Protein AF-S4PF25-F1 (afdb_monomer)

Solvent-accessible surface area (backbone atoms only — not comparable to full-atom values): 5043 Å² total; per-residue (Å²): 132,62,68,75,37,52,79,68,75,48,79,91,76,94,65,68,89,80,88,50,35,68,48,51,52,50,28,52,47,32,35,76,74,65,76,38,86,51,55,57,65,55,54,49,50,54,50,31,49,52,45,65,77,41,37,83,76,48,46,85,77,39,49,36,90,90,76,67,43,66,52,51,76,67,54,46,54,52,60,55,72,109

Organism: NCBI:txid116150

Structure (mmCIF, N/CA/C/O backbone):
data_AF-S4PF25-F1
#
_entry.id   AF-S4PF25-F1
#
loop_
_atom_site.group_PDB
_atom_site.id
_atom_site.type_symbol
_atom_site.label_atom_id
_atom_site.label_alt_id
_atom_site.label_comp_id
_atom_site.label_asym_id
_atom_site.label_entity_id
_atom_site.label_seq_id
_atom_site.pdbx_PDB_ins_code
_atom_site.Cartn_x
_atom_site.Cartn_y
_atom_site.Cartn_z
_atom_site.occupancy
_atom_site.B_iso_or_equiv
_atom_site.auth_seq_id
_atom_site.auth_comp_id
_atom_site.auth_asym_id
_atom_site.auth_atom_id
_atom_site.pdbx_PDB_model_num
ATOM 1 N N . MET A 1 1 ? -0.880 -10.935 -26.295 1.00 61.59 1 MET A N 1
ATOM 2 C CA . MET A 1 1 ? -0.562 -9.598 -25.736 1.00 61.59 1 MET A CA 1
ATOM 3 C C . MET A 1 1 ? -1.542 -8.584 -26.326 1.00 61.59 1 MET A C 1
ATOM 5 O O . MET A 1 1 ? -1.680 -8.562 -27.543 1.00 61.59 1 MET A O 1
ATOM 9 N N . SER A 1 2 ? -2.281 -7.825 -25.504 1.00 81.12 2 SER A N 1
ATOM 10 C CA . SER A 1 2 ? -3.375 -6.950 -25.978 1.00 81.12 2 SER A CA 1
ATOM 11 C C . SER A 1 2 ? -2.869 -5.840 -26.911 1.00 81.12 2 SER A C 1
ATOM 13 O O . SER A 1 2 ? -1.930 -5.125 -26.556 1.00 81.12 2 SER A O 1
ATOM 15 N N . ALA A 1 3 ? -3.500 -5.674 -28.081 1.00 86.94 3 ALA A N 1
ATOM 16 C CA . ALA A 1 3 ? -3.155 -4.632 -29.057 1.00 86.94 3 ALA A CA 1
ATOM 17 C C . ALA A 1 3 ? -3.191 -3.221 -28.437 1.00 86.94 3 ALA A C 1
ATOM 19 O O . ALA A 1 3 ? -2.260 -2.443 -28.633 1.00 86.94 3 ALA A O 1
ATOM 20 N N . ARG A 1 4 ? -4.175 -2.963 -27.561 1.00 93.50 4 ARG A N 1
ATOM 21 C CA . ARG A 1 4 ? -4.345 -1.682 -26.853 1.00 93.50 4 ARG A CA 1
ATOM 22 C C . ARG A 1 4 ? -3.175 -1.326 -25.930 1.00 93.50 4 ARG A C 1
ATOM 24 O O . ARG A 1 4 ? -2.861 -0.154 -25.749 1.00 93.50 4 ARG A O 1
ATOM 31 N N . LEU A 1 5 ? -2.525 -2.320 -25.316 1.00 93.50 5 LEU A N 1
ATOM 32 C CA . LEU A 1 5 ? -1.350 -2.074 -24.468 1.00 93.50 5 LEU A CA 1
ATOM 33 C C . LEU A 1 5 ? -0.122 -1.750 -25.319 1.00 93.50 5 LEU A C 1
ATOM 35 O O . LEU A 1 5 ? 0.633 -0.839 -24.985 1.00 93.50 5 LEU A O 1
ATOM 39 N N . ARG A 1 6 ? 0.047 -2.454 -26.444 1.00 92.44 6 ARG A N 1
ATOM 40 C CA . ARG A 1 6 ? 1.172 -2.248 -27.363 1.00 92.44 6 ARG A CA 1
ATOM 41 C C . ARG A 1 6 ? 1.155 -0.854 -27.989 1.00 92.44 6 ARG A C 1
ATOM 43 O O . ARG A 1 6 ? 2.203 -0.220 -28.033 1.00 92.44 6 ARG A O 1
ATOM 50 N N .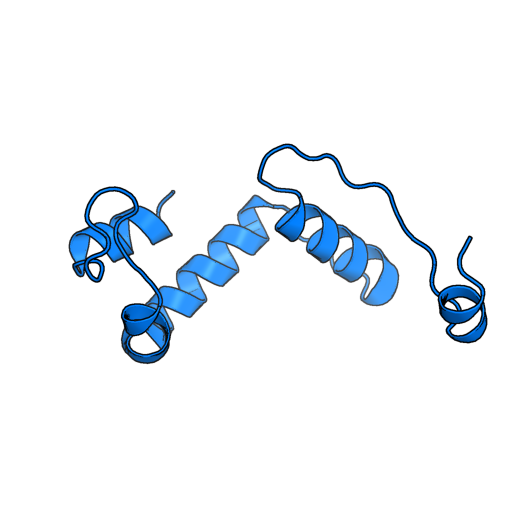 GLU A 1 7 ? -0.012 -0.361 -28.401 1.00 96.38 7 GLU A N 1
ATOM 51 C CA . GLU A 1 7 ? -0.190 1.016 -28.900 1.00 96.38 7 GLU A CA 1
ATOM 52 C C . GLU A 1 7 ? 0.307 2.063 -27.892 1.00 96.38 7 GLU A C 1
ATOM 54 O O . GLU A 1 7 ? 0.919 3.060 -28.263 1.00 96.38 7 GLU A O 1
ATOM 59 N N . ARG A 1 8 ? 0.127 1.787 -26.596 1.00 93.88 8 ARG A N 1
ATOM 60 C CA . ARG A 1 8 ? 0.574 2.641 -25.487 1.00 93.88 8 ARG A CA 1
ATOM 61 C C . ARG A 1 8 ? 1.997 2.337 -25.008 1.00 93.88 8 ARG A C 1
ATOM 63 O O . ARG A 1 8 ? 2.430 2.912 -24.014 1.00 93.88 8 ARG A O 1
ATOM 70 N N . LYS A 1 9 ? 2.720 1.428 -25.675 1.00 92.62 9 LYS A N 1
ATOM 71 C CA . LYS A 1 9 ? 4.049 0.930 -25.267 1.00 92.62 9 LYS A CA 1
ATOM 72 C C . LYS A 1 9 ? 4.067 0.345 -23.843 1.00 92.62 9 LYS A C 1
ATOM 74 O O . LYS A 1 9 ? 5.053 0.467 -23.118 1.00 92.62 9 LYS A O 1
ATOM 79 N N . LEU A 1 10 ? 2.973 -0.303 -23.442 1.00 92.62 10 LEU A N 1
ATOM 80 C CA . LEU A 1 10 ? 2.813 -0.969 -22.150 1.00 92.62 10 LEU A CA 1
ATOM 81 C C . LEU A 1 10 ? 2.910 -2.492 -22.296 1.00 92.62 10 LEU A C 1
ATOM 83 O O . LEU A 1 10 ? 2.500 -3.073 -23.304 1.00 92.62 10 LEU A O 1
ATOM 87 N N . LYS A 1 11 ? 3.418 -3.148 -21.250 1.00 92.75 11 LYS A N 1
ATOM 88 C CA . LYS A 1 11 ? 3.454 -4.608 -21.114 1.00 92.75 11 LYS A CA 1
ATOM 89 C C . LYS A 1 11 ? 2.935 -5.015 -19.739 1.00 92.75 11 LYS A C 1
ATOM 91 O O . LYS A 1 11 ? 3.137 -4.286 -18.772 1.00 92.75 11 LYS A O 1
ATOM 96 N N . VAL A 1 12 ? 2.288 -6.175 -19.666 1.00 93.06 12 VAL A N 1
ATOM 97 C CA . VAL A 1 12 ? 1.934 -6.797 -18.385 1.00 93.06 12 VAL A CA 1
ATOM 98 C C . VAL A 1 12 ? 3.199 -7.405 -17.789 1.00 93.06 12 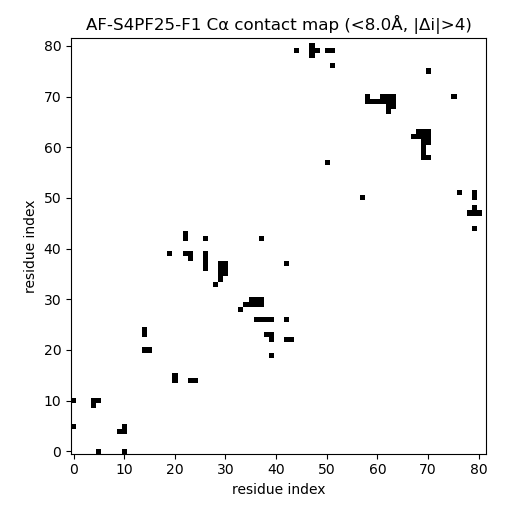VAL A C 1
ATOM 100 O O . VAL A 1 12 ? 3.979 -8.031 -18.509 1.00 93.06 12 VAL A O 1
ATOM 103 N N . TYR A 1 13 ? 3.397 -7.200 -16.493 1.00 94.06 13 TYR A N 1
ATOM 104 C CA . TYR A 1 13 ? 4.462 -7.815 -15.714 1.00 94.06 13 TYR A CA 1
ATOM 105 C C . TYR A 1 13 ? 3.831 -8.693 -14.634 1.00 94.06 13 TYR A C 1
ATOM 107 O O . TYR A 1 13 ? 2.835 -8.295 -14.030 1.00 94.06 13 TYR A O 1
ATOM 115 N N . SER A 1 14 ? 4.375 -9.892 -14.435 1.00 95.44 14 SER A N 1
ATOM 116 C CA . SER A 1 14 ? 3.847 -10.841 -13.455 1.00 95.44 14 SER A CA 1
ATOM 117 C C . SER A 1 14 ? 4.329 -10.465 -12.060 1.00 95.44 14 SER A C 1
ATOM 119 O O . SER A 1 14 ? 5.533 -10.388 -11.830 1.00 95.44 14 SER A O 1
ATOM 121 N N . ILE A 1 15 ? 3.396 -10.260 -11.135 1.00 94.81 15 ILE A N 1
ATOM 122 C CA . ILE A 1 15 ? 3.670 -9.993 -9.722 1.00 94.81 15 ILE A CA 1
ATOM 123 C C . ILE A 1 15 ? 3.118 -11.169 -8.903 1.00 94.81 15 ILE A C 1
ATOM 125 O O . ILE A 1 15 ? 2.003 -11.612 -9.193 1.00 94.81 15 ILE A O 1
ATOM 129 N N . PRO A 1 16 ? 3.863 -11.698 -7.913 1.00 91.69 16 PRO A N 1
ATOM 130 C CA . PRO A 1 16 ? 3.357 -12.739 -7.020 1.00 91.69 16 PRO A CA 1
ATOM 131 C C . PRO A 1 16 ? 2.054 -12.321 -6.327 1.00 91.69 16 PRO A C 1
ATOM 133 O O . PRO A 1 16 ? 1.898 -11.167 -5.939 1.00 91.69 16 PRO A O 1
ATOM 136 N N . SER A 1 17 ? 1.121 -13.261 -6.167 1.00 88.94 17 SER A N 1
ATOM 137 C CA . SER A 1 17 ? -0.168 -13.034 -5.502 1.00 88.94 17 SER A CA 1
ATOM 138 C C . SER A 1 17 ? -0.118 -13.515 -4.049 1.00 88.94 17 SER A C 1
ATOM 140 O O . SER A 1 17 ? -0.755 -14.504 -3.700 1.00 88.94 17 SER A O 1
ATOM 142 N N . ASP A 1 18 ? 0.670 -12.837 -3.218 1.00 89.19 18 ASP A N 1
ATOM 143 C CA . ASP A 1 18 ? 0.976 -13.196 -1.822 1.00 89.19 18 ASP A CA 1
ATOM 144 C C . ASP A 1 18 ? 0.323 -12.262 -0.783 1.00 89.19 18 ASP A C 1
ATOM 146 O O . ASP A 1 18 ? 0.701 -12.273 0.382 1.00 89.19 18 ASP A O 1
ATOM 150 N N . GLY A 1 19 ? -0.654 -11.447 -1.197 1.00 89.12 19 GLY A N 1
ATOM 151 C CA . GLY A 1 19 ? -1.282 -10.414 -0.359 1.00 89.12 19 GLY A CA 1
ATOM 152 C C . GLY A 1 19 ? -0.623 -9.034 -0.479 1.00 89.12 19 GLY A C 1
ATOM 153 O O . GLY A 1 19 ? -1.286 -8.028 -0.240 1.00 89.12 19 GLY A O 1
ATOM 154 N N . ASP A 1 20 ? 0.613 -8.972 -0.987 1.00 94.25 20 ASP A N 1
ATOM 155 C CA . ASP A 1 20 ? 1.379 -7.729 -1.178 1.00 94.25 20 ASP A CA 1
ATOM 156 C C . ASP A 1 20 ? 1.479 -7.304 -2.641 1.00 94.25 20 ASP A C 1
ATOM 158 O O . ASP A 1 20 ? 2.218 -6.384 -3.000 1.00 94.25 20 ASP A O 1
ATOM 162 N N . CYS A 1 21 ? 0.721 -7.968 -3.513 1.00 95.62 21 CYS A N 1
ATOM 163 C CA . CYS A 1 21 ? 0.802 -7.795 -4.957 1.00 95.62 21 CYS A CA 1
ATOM 164 C C . CYS A 1 21 ? 0.613 -6.335 -5.396 1.00 95.62 21 CYS A C 1
ATOM 166 O O . CYS A 1 21 ? 1.293 -5.885 -6.319 1.00 95.62 21 CYS A O 1
ATOM 168 N N . LEU A 1 22 ? -0.240 -5.569 -4.706 1.00 95.88 22 LEU A N 1
ATOM 169 C CA . LEU A 1 22 ? -0.422 -4.141 -4.965 1.00 95.88 22 LEU A CA 1
ATOM 170 C C . LEU A 1 22 ? 0.869 -3.352 -4.697 1.00 95.88 22 LEU A C 1
ATOM 172 O O . LEU A 1 22 ? 1.349 -2.638 -5.578 1.00 95.88 22 LEU A O 1
ATOM 176 N N . TYR A 1 23 ? 1.470 -3.525 -3.519 1.00 97.06 23 TYR A N 1
ATOM 177 C CA . TYR A 1 23 ? 2.712 -2.849 -3.142 1.00 97.06 23 TYR A CA 1
ATOM 178 C C . TYR A 1 23 ? 3.882 -3.268 -4.031 1.00 97.06 23 TYR A C 1
ATOM 180 O O . TYR A 1 23 ? 4.636 -2.419 -4.501 1.00 97.06 23 TYR A O 1
ATOM 188 N N . ARG A 1 24 ? 3.999 -4.561 -4.349 1.00 96.94 24 ARG A N 1
ATOM 189 C CA . ARG A 1 24 ? 5.021 -5.076 -5.273 1.00 96.94 24 ARG A CA 1
ATOM 190 C C . ARG A 1 24 ? 4.858 -4.508 -6.686 1.00 96.94 24 ARG A C 1
ATOM 192 O O . ARG A 1 24 ? 5.854 -4.177 -7.328 1.00 96.94 24 ARG A O 1
ATOM 199 N N . ALA A 1 25 ? 3.623 -4.353 -7.167 1.00 96.88 25 ALA A N 1
ATOM 200 C CA . ALA A 1 25 ? 3.354 -3.727 -8.459 1.00 96.88 25 ALA A CA 1
ATOM 201 C C . ALA A 1 25 ? 3.777 -2.248 -8.474 1.00 96.88 25 ALA A C 1
ATOM 203 O O . ALA A 1 25 ? 4.409 -1.806 -9.436 1.00 96.88 25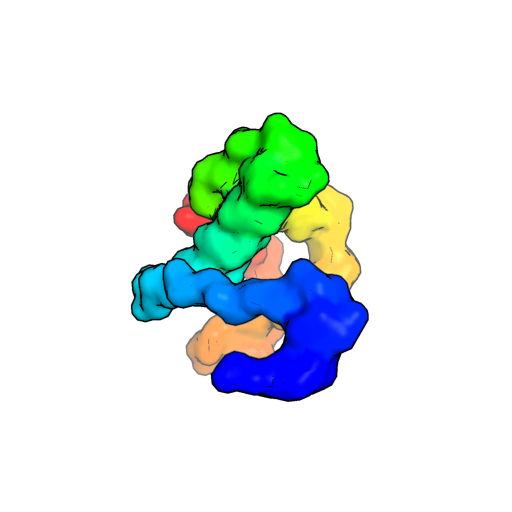 ALA A O 1
ATOM 204 N N . VAL A 1 26 ? 3.473 -1.501 -7.407 1.00 97.38 26 VAL A N 1
ATOM 205 C CA . VAL A 1 26 ? 3.884 -0.095 -7.253 1.00 97.38 26 VAL A CA 1
ATOM 206 C C . VAL A 1 26 ? 5.405 0.023 -7.154 1.00 97.38 26 VAL A C 1
ATOM 208 O O . VAL A 1 26 ? 5.992 0.799 -7.905 1.00 97.38 26 VAL A O 1
ATOM 211 N N . SER A 1 27 ? 6.048 -0.787 -6.310 1.00 97.38 27 SER A N 1
ATOM 212 C CA . SER A 1 27 ? 7.508 -0.851 -6.157 1.00 97.38 27 SER A CA 1
ATOM 213 C C . SER A 1 27 ? 8.208 -1.072 -7.506 1.00 97.38 27 SER A C 1
ATOM 215 O O . SER A 1 27 ? 9.055 -0.271 -7.903 1.00 97.38 27 SER A O 1
ATOM 217 N N . HIS A 1 28 ? 7.753 -2.053 -8.295 1.00 97.12 28 HIS A N 1
ATOM 218 C CA . HIS A 1 28 ? 8.276 -2.297 -9.642 1.00 97.12 28 HIS A CA 1
ATOM 219 C C . HIS A 1 28 ? 8.117 -1.078 -10.574 1.00 97.12 28 HIS A C 1
ATOM 221 O O . HIS A 1 28 ? 9.012 -0.774 -11.364 1.00 97.12 28 HIS A O 1
ATOM 227 N N . GLN A 1 29 ? 6.982 -0.365 -10.547 1.00 97.19 29 GLN A N 1
ATOM 228 C CA . GLN A 1 29 ? 6.813 0.835 -11.384 1.00 97.19 29 GLN A CA 1
ATOM 229 C C . GLN A 1 29 ? 7.691 2.002 -10.914 1.00 97.19 29 GLN A C 1
ATOM 231 O O . GLN A 1 29 ? 8.258 2.700 -11.754 1.00 97.19 29 GLN A O 1
ATOM 236 N N . LEU A 1 30 ? 7.846 2.202 -9.603 1.00 97.88 30 LEU A N 1
ATOM 237 C CA . LEU A 1 30 ? 8.732 3.228 -9.047 1.00 97.88 30 LEU A CA 1
ATOM 238 C C . LEU A 1 30 ? 10.185 3.001 -9.470 1.00 97.88 30 LEU A C 1
ATOM 240 O O . LEU A 1 30 ? 10.844 3.937 -9.929 1.00 97.88 30 LEU A O 1
ATOM 244 N N . GLU A 1 31 ? 10.657 1.760 -9.409 1.00 97.62 31 GLU A N 1
ATOM 245 C CA . GLU A 1 31 ? 12.006 1.413 -9.844 1.00 97.62 31 GLU A CA 1
ATOM 246 C C . GLU A 1 31 ? 12.156 1.619 -11.359 1.00 97.62 31 GLU A C 1
ATOM 248 O O . GLU A 1 31 ? 13.008 2.382 -11.813 1.00 97.62 31 GLU A O 1
ATOM 253 N N . THR A 1 32 ? 11.268 1.020 -12.157 1.00 95.56 32 THR A N 1
ATOM 254 C CA . THR A 1 32 ? 11.421 0.976 -13.622 1.00 95.56 32 THR A CA 1
ATOM 255 C C . THR A 1 32 ? 11.103 2.283 -14.349 1.00 95.56 32 THR A C 1
ATOM 257 O O . THR A 1 32 ? 11.545 2.462 -15.487 1.00 95.56 32 THR A O 1
ATOM 260 N N . LYS A 1 33 ? 10.312 3.183 -13.752 1.00 95.75 33 LYS A N 1
ATOM 261 C CA . LYS A 1 33 ? 9.900 4.457 -14.377 1.00 95.75 33 LYS A CA 1
ATOM 262 C C . LYS A 1 33 ? 10.478 5.688 -13.706 1.00 95.75 33 LYS A C 1
ATOM 264 O O . LYS A 1 33 ? 10.612 6.712 -14.371 1.00 95.75 33 LYS A O 1
ATOM 269 N N . HIS A 1 34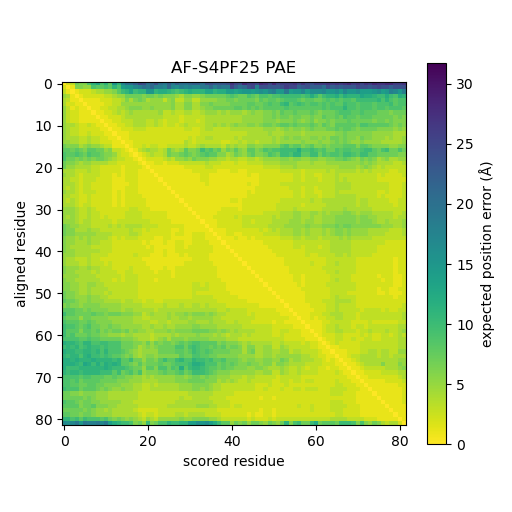 ? 10.812 5.593 -12.423 1.00 96.75 34 HIS A N 1
ATOM 270 C CA . HIS A 1 34 ? 11.222 6.744 -11.626 1.00 96.75 34 HIS A CA 1
ATOM 271 C C . HIS A 1 34 ? 12.591 6.567 -10.963 1.00 96.75 34 HIS A C 1
ATOM 273 O O . HIS A 1 34 ? 13.039 7.500 -10.301 1.00 96.75 34 HIS A O 1
ATOM 279 N N . ASN A 1 35 ? 13.262 5.420 -11.153 1.00 96.56 35 ASN A N 1
ATOM 280 C CA . ASN A 1 35 ? 14.546 5.096 -10.526 1.00 96.56 35 ASN A CA 1
ATOM 281 C C . ASN A 1 35 ? 14.501 5.269 -8.995 1.00 96.56 35 ASN A C 1
ATOM 283 O O . ASN A 1 35 ? 15.435 5.780 -8.377 1.00 96.56 35 ASN A O 1
ATOM 287 N N . ARG A 1 36 ? 13.363 4.902 -8.391 1.00 97.88 36 ARG A N 1
ATOM 288 C CA . ARG A 1 36 ? 13.124 4.956 -6.946 1.00 97.88 36 ARG A CA 1
ATOM 289 C C . ARG A 1 36 ? 12.873 3.551 -6.429 1.00 97.88 36 ARG A C 1
ATOM 291 O O . ARG A 1 36 ? 11.902 2.917 -6.827 1.00 97.88 36 ARG A O 1
ATOM 298 N N . ILE A 1 37 ? 13.728 3.095 -5.525 1.00 97.31 37 ILE A N 1
ATOM 299 C CA . ILE A 1 37 ? 13.601 1.787 -4.887 1.00 97.31 37 ILE A CA 1
ATOM 300 C C . ILE A 1 37 ? 12.874 1.994 -3.560 1.00 97.31 37 ILE A C 1
ATOM 302 O O . ILE A 1 37 ? 13.348 2.742 -2.709 1.00 97.31 37 ILE A O 1
ATOM 306 N N . LYS A 1 38 ? 11.715 1.353 -3.410 1.00 97.75 38 LYS A N 1
ATOM 307 C CA . LYS A 1 38 ? 10.988 1.247 -2.142 1.00 97.75 38 LYS A CA 1
ATOM 308 C C . LYS A 1 38 ? 10.600 -0.204 -1.918 1.00 97.75 38 LYS A C 1
ATOM 310 O O . LYS A 1 38 ? 10.066 -0.841 -2.832 1.00 97.75 38 LYS A O 1
ATOM 315 N N . SER A 1 39 ? 10.882 -0.721 -0.729 1.00 96.88 39 SER A N 1
ATOM 316 C CA . SER A 1 39 ? 10.411 -2.038 -0.310 1.00 96.88 39 SER A CA 1
ATOM 317 C C . SER A 1 39 ? 8.896 -2.023 -0.072 1.00 96.88 39 SER A C 1
ATOM 319 O O . SER A 1 39 ? 8.254 -0.969 -0.075 1.00 96.88 39 SER A O 1
ATOM 321 N N . VAL A 1 40 ? 8.305 -3.205 0.113 1.00 95.94 40 VAL A N 1
ATOM 322 C CA . VAL A 1 40 ? 6.893 -3.308 0.509 1.00 95.94 40 VAL A CA 1
ATOM 323 C C 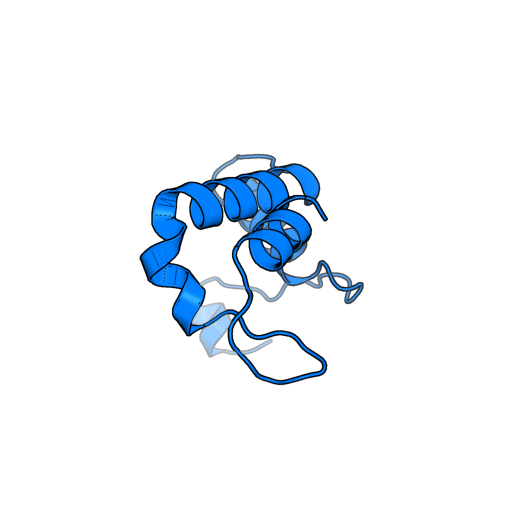. VAL A 1 40 ? 6.671 -2.636 1.865 1.00 95.94 40 VAL A C 1
ATOM 325 O O . VAL A 1 40 ? 5.694 -1.910 2.017 1.00 95.94 40 VAL A O 1
ATOM 328 N N . ASP A 1 41 ? 7.603 -2.810 2.802 1.00 96.19 41 ASP A N 1
ATOM 329 C CA . ASP A 1 41 ? 7.511 -2.237 4.146 1.00 96.19 41 ASP A CA 1
ATOM 330 C C . ASP A 1 41 ? 7.605 -0.707 4.115 1.00 96.19 41 ASP A C 1
ATOM 332 O O . ASP A 1 41 ? 6.821 -0.031 4.776 1.00 96.19 41 ASP A O 1
ATOM 336 N N . ASP A 1 42 ? 8.484 -0.142 3.279 1.00 97.56 42 ASP A N 1
ATOM 337 C CA . ASP A 1 42 ? 8.559 1.314 3.084 1.00 97.56 42 ASP A CA 1
ATOM 338 C C . ASP A 1 42 ? 7.220 1.870 2.588 1.00 97.56 42 ASP A C 1
ATOM 340 O O . ASP A 1 42 ? 6.712 2.853 3.123 1.00 97.56 42 ASP A O 1
ATOM 344 N N . LEU A 1 43 ? 6.621 1.217 1.584 1.00 97.75 43 LEU A N 1
ATOM 345 C CA . LEU A 1 43 ? 5.343 1.650 1.018 1.00 97.75 43 LEU A CA 1
ATOM 346 C C . LEU A 1 43 ? 4.187 1.494 2.012 1.00 97.75 43 LEU A C 1
ATOM 348 O O . LEU A 1 43 ? 3.305 2.350 2.050 1.00 97.75 43 LEU A O 1
ATOM 352 N N . ARG A 1 44 ? 4.181 0.427 2.819 1.00 96.69 44 ARG A N 1
ATOM 353 C CA . ARG A 1 44 ? 3.206 0.250 3.904 1.00 96.69 44 ARG A CA 1
ATOM 354 C C . ARG A 1 44 ? 3.313 1.365 4.932 1.00 96.69 44 ARG A C 1
ATOM 356 O O . ARG A 1 44 ? 2.296 1.951 5.290 1.00 96.69 44 ARG A O 1
ATOM 363 N N . ASN A 1 45 ? 4.533 1.692 5.349 1.00 97.06 45 ASN A N 1
ATOM 364 C CA . ASN A 1 45 ? 4.787 2.764 6.303 1.00 97.06 45 ASN A CA 1
ATOM 365 C C . ASN A 1 45 ? 4.367 4.130 5.751 1.00 97.06 45 ASN A C 1
AT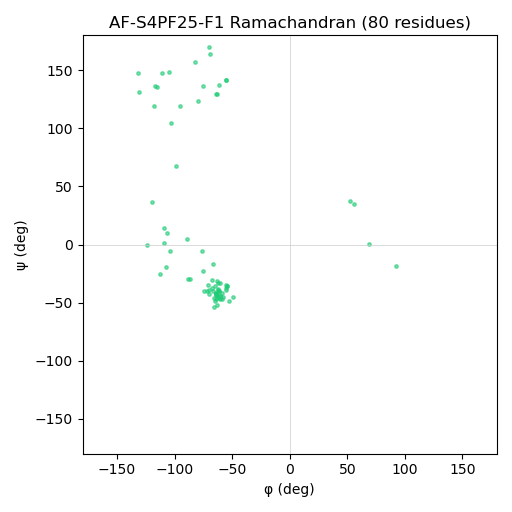OM 367 O O . ASN A 1 45 ? 3.714 4.891 6.463 1.00 97.06 45 ASN A O 1
ATOM 371 N N . ASP A 1 46 ? 4.670 4.422 4.481 1.00 97.06 46 ASP A N 1
ATOM 372 C CA . ASP A 1 46 ? 4.220 5.652 3.821 1.00 97.06 46 ASP A CA 1
ATOM 373 C C . ASP A 1 46 ? 2.685 5.768 3.841 1.00 97.06 46 ASP A C 1
ATOM 375 O O . ASP A 1 46 ? 2.138 6.826 4.156 1.00 97.06 46 ASP A O 1
ATOM 379 N N . VAL A 1 47 ? 1.980 4.677 3.517 1.00 96.44 47 VAL A N 1
ATOM 380 C CA . VAL A 1 47 ? 0.510 4.638 3.513 1.00 96.44 47 VAL A CA 1
ATOM 381 C C . VAL A 1 47 ? -0.043 4.800 4.926 1.00 96.44 47 VAL A C 1
ATOM 383 O O . VAL A 1 47 ? -0.944 5.607 5.137 1.00 96.44 47 VAL A O 1
ATOM 386 N N . ALA A 1 48 ? 0.507 4.086 5.905 1.00 96.69 48 ALA A N 1
ATOM 387 C CA . ALA A 1 48 ? 0.084 4.181 7.295 1.00 96.69 48 ALA A CA 1
ATOM 388 C C . ALA A 1 48 ? 0.287 5.595 7.863 1.00 96.69 48 ALA A C 1
ATOM 390 O O . ALA A 1 48 ? -0.574 6.110 8.575 1.00 96.69 48 ALA A O 1
ATOM 391 N N . MET A 1 49 ? 1.403 6.249 7.531 1.00 97.38 49 MET A N 1
ATOM 392 C CA . MET A 1 49 ? 1.659 7.643 7.899 1.00 97.38 49 MET A CA 1
ATOM 393 C C . MET A 1 49 ? 0.644 8.581 7.241 1.00 97.38 49 MET A C 1
ATOM 395 O O . MET A 1 49 ? 0.023 9.385 7.932 1.00 97.38 49 MET A O 1
ATOM 399 N N . ASN A 1 50 ? 0.393 8.417 5.939 1.00 97.44 50 ASN A N 1
ATOM 400 C CA . ASN A 1 50 ? -0.577 9.240 5.225 1.00 97.44 50 ASN A CA 1
ATOM 401 C C . ASN A 1 50 ? -2.007 9.081 5.769 1.00 97.44 50 ASN A C 1
ATOM 403 O O . ASN A 1 50 ? -2.727 10.073 5.882 1.00 97.44 50 ASN A O 1
ATOM 407 N N . ILE A 1 51 ? -2.404 7.864 6.155 1.00 96.25 51 ILE A N 1
ATOM 408 C CA . ILE A 1 51 ? -3.702 7.607 6.792 1.00 96.25 51 ILE A CA 1
ATOM 409 C C . ILE A 1 51 ? -3.793 8.317 8.143 1.00 96.25 51 ILE A C 1
ATOM 411 O O . ILE A 1 51 ? -4.822 8.919 8.434 1.00 96.25 51 ILE A O 1
ATOM 415 N N . ARG A 1 52 ? -2.733 8.292 8.962 1.00 95.12 52 ARG A N 1
ATOM 416 C CA . ARG A 1 52 ? -2.717 9.001 10.253 1.00 95.12 52 ARG A CA 1
ATOM 417 C C . ARG A 1 52 ? -2.849 10.511 10.081 1.00 95.12 52 ARG A C 1
ATOM 419 O O . ARG A 1 52 ? -3.627 11.137 10.794 1.00 95.12 52 ARG A O 1
ATOM 426 N N . GLU A 1 53 ? -2.110 11.082 9.136 1.00 96.69 53 GLU A N 1
ATOM 427 C CA . GLU A 1 53 ? -2.117 12.523 8.862 1.00 96.69 53 GLU A CA 1
ATOM 428 C C . GLU A 1 53 ? -3.455 13.010 8.288 1.00 96.69 53 GLU A C 1
ATOM 430 O O . GLU A 1 53 ? -3.855 14.139 8.556 1.00 96.69 53 GLU A O 1
ATOM 435 N N . ASN A 1 54 ? -4.167 12.157 7.545 1.00 96.00 54 ASN A N 1
ATOM 436 C CA . ASN A 1 54 ? -5.426 12.494 6.867 1.00 96.00 54 ASN A CA 1
ATOM 437 C C . ASN A 1 54 ? -6.586 11.614 7.360 1.00 96.00 54 ASN A C 1
ATOM 439 O O . ASN A 1 54 ? -7.461 11.209 6.595 1.00 96.00 54 ASN A O 1
ATOM 443 N N . LYS A 1 55 ? -6.587 11.293 8.657 1.00 94.00 55 LYS A N 1
ATOM 444 C CA . LYS A 1 55 ? -7.511 10.334 9.278 1.00 94.00 55 LYS A CA 1
ATOM 445 C C . LYS A 1 55 ? -8.975 10.576 8.920 1.00 94.00 55 LYS A C 1
ATOM 447 O O . LYS A 1 55 ? -9.689 9.630 8.602 1.00 94.00 55 LYS A O 1
ATOM 452 N N . GLU A 1 56 ? -9.423 11.826 8.973 1.00 92.56 56 GLU A N 1
ATOM 453 C CA . GLU A 1 56 ? -10.822 12.189 8.722 1.00 92.56 56 GLU A CA 1
ATOM 454 C C . GLU A 1 56 ? -11.269 11.867 7.286 1.00 92.56 56 GLU A C 1
ATOM 456 O O . GLU A 1 56 ? -12.420 11.492 7.074 1.00 92.56 56 GLU A O 1
ATOM 461 N N . GLU A 1 57 ? -10.358 11.937 6.310 1.00 94.00 57 GLU A N 1
ATOM 462 C CA . GLU A 1 57 ? -10.642 11.610 4.909 1.00 94.00 57 GLU A CA 1
ATOM 463 C C . GLU A 1 57 ? -10.870 10.106 4.720 1.00 94.00 57 GLU A C 1
ATOM 465 O O . GLU A 1 57 ? -11.801 9.690 4.022 1.00 94.00 57 GLU A O 1
ATOM 470 N N . TYR A 1 58 ? -10.041 9.291 5.377 1.00 93.06 58 TYR A N 1
ATOM 471 C CA . TYR A 1 58 ? -10.028 7.841 5.198 1.00 93.06 58 TYR A CA 1
ATOM 472 C C . TYR A 1 58 ? -10.997 7.093 6.108 1.00 93.06 58 TYR A C 1
ATOM 474 O O . TYR A 1 58 ? -11.503 6.044 5.713 1.00 93.06 58 TYR A O 1
ATOM 482 N N . MET A 1 59 ? -11.287 7.613 7.302 1.00 89.50 59 MET A N 1
ATOM 483 C CA . MET A 1 59 ? -12.052 6.908 8.337 1.00 89.50 59 MET A CA 1
ATOM 484 C C . MET A 1 59 ? -13.417 6.404 7.846 1.00 89.50 59 MET A C 1
ATOM 486 O O . MET A 1 59 ? -13.826 5.304 8.203 1.00 89.50 59 MET A O 1
ATOM 490 N N . GLN A 1 60 ? -14.091 7.155 6.974 1.00 89.56 60 GLN A N 1
ATOM 491 C CA . GLN A 1 60 ? -15.383 6.765 6.390 1.00 89.56 60 GLN A CA 1
ATOM 492 C C . GLN A 1 60 ? -15.318 5.537 5.461 1.00 89.56 60 GLN A C 1
ATOM 494 O O . GLN A 1 60 ? -16.349 4.947 5.150 1.00 89.56 60 GLN A O 1
ATOM 499 N N . PHE A 1 61 ? -14.124 5.164 4.997 1.00 91.38 61 PHE A N 1
ATOM 500 C CA . PHE A 1 61 ? -13.893 4.013 4.122 1.00 91.38 61 PHE A CA 1
ATOM 501 C C . PHE A 1 61 ? -13.280 2.822 4.864 1.00 91.38 61 PHE A C 1
ATOM 503 O O . PHE A 1 61 ? -13.104 1.754 4.276 1.00 91.38 61 PHE A O 1
ATOM 510 N N . MET A 1 62 ? -12.923 2.997 6.138 1.00 91.81 62 MET A N 1
ATOM 511 C CA . MET A 1 62 ? -12.251 1.978 6.931 1.00 91.81 62 MET A CA 1
ATOM 512 C C . MET A 1 62 ? -13.248 1.332 7.883 1.00 91.81 62 MET A C 1
ATOM 514 O O . MET A 1 62 ? -13.612 1.906 8.909 1.00 91.81 62 MET A O 1
ATOM 518 N N . CYS A 1 63 ? -13.661 0.113 7.544 1.00 92.75 63 CYS A N 1
ATOM 519 C CA . CYS A 1 63 ? -14.559 -0.688 8.364 1.00 92.75 63 CYS A CA 1
ATOM 520 C C . CYS A 1 63 ? -13.838 -1.891 8.968 1.00 92.75 63 CYS A C 1
ATOM 522 O O . CYS A 1 63 ? -12.956 -2.489 8.347 1.00 92.75 63 CYS A O 1
ATOM 524 N N . HIS A 1 64 ? -14.264 -2.285 10.163 1.00 90.56 64 HIS A N 1
ATOM 525 C CA . HIS A 1 64 ? -13.818 -3.520 10.781 1.00 90.56 64 HIS A CA 1
ATOM 526 C C . HIS A 1 64 ? -14.288 -4.710 9.928 1.00 90.56 64 HIS A C 1
ATOM 528 O O . HIS A 1 64 ? -15.481 -4.794 9.615 1.00 90.56 64 HIS A O 1
ATOM 534 N N . PRO A 1 65 ? -13.399 -5.652 9.563 1.00 87.56 65 PRO A N 1
ATO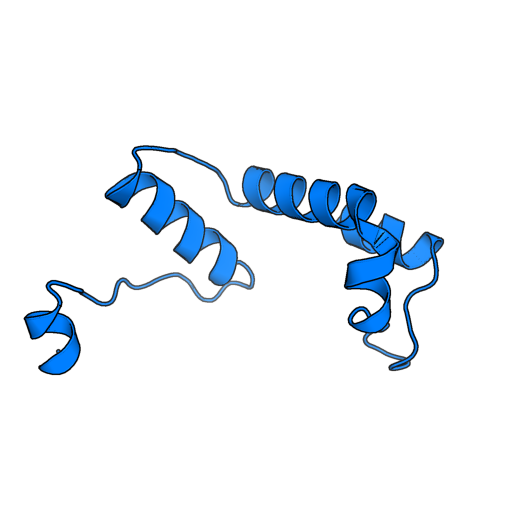M 535 C CA . PRO A 1 65 ? -13.730 -6.737 8.637 1.00 87.56 65 PRO A CA 1
ATOM 536 C C . PRO A 1 65 ? -14.860 -7.636 9.151 1.00 87.56 65 PRO A C 1
ATOM 538 O O . PRO A 1 65 ? -15.673 -8.103 8.359 1.00 87.56 65 PRO A O 1
ATOM 541 N N . ASP A 1 66 ? -14.944 -7.830 10.470 1.00 90.69 66 ASP A N 1
ATOM 542 C CA . ASP A 1 66 ? -15.941 -8.726 11.069 1.00 90.69 66 ASP A CA 1
ATOM 543 C C . ASP A 1 66 ? -17.292 -8.055 11.359 1.00 90.69 66 ASP A C 1
ATOM 545 O O . ASP A 1 66 ? -18.321 -8.726 11.356 1.00 90.69 66 ASP A O 1
ATOM 549 N N . THR A 1 67 ? -17.318 -6.743 11.635 1.00 90.62 67 THR A N 1
ATOM 550 C CA . THR A 1 67 ? -18.548 -6.046 12.067 1.00 90.62 67 THR A CA 1
ATOM 551 C C . THR A 1 67 ? -19.128 -5.145 10.982 1.00 90.62 67 THR A C 1
ATOM 553 O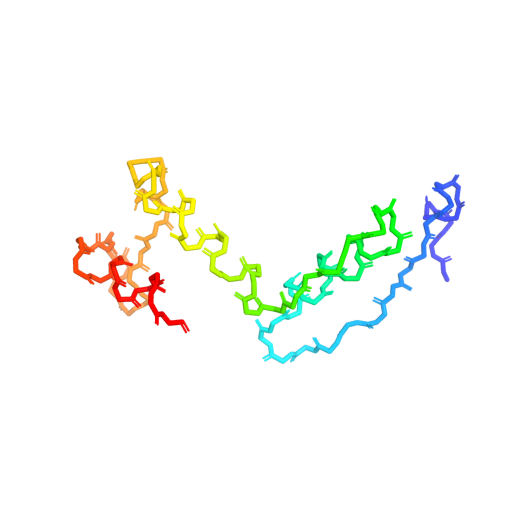 O . THR A 1 67 ? -20.300 -4.783 11.055 1.00 90.62 67 THR A O 1
ATOM 556 N N . GLY A 1 68 ? -18.325 -4.762 9.984 1.00 89.44 68 GLY A N 1
ATOM 557 C CA . GLY A 1 68 ? -18.703 -3.813 8.937 1.00 89.44 68 GLY A CA 1
ATOM 558 C C . GLY A 1 68 ? -18.886 -2.372 9.425 1.00 89.44 68 GLY A C 1
ATOM 559 O O . GLY A 1 68 ? -19.206 -1.501 8.619 1.00 89.44 68 GLY A O 1
ATOM 560 N N . LEU A 1 69 ? -18.683 -2.107 10.719 1.00 91.06 69 LEU A N 1
ATOM 561 C CA . LEU A 1 69 ? -18.753 -0.771 11.306 1.00 91.06 69 LEU A CA 1
ATOM 562 C C . LEU A 1 69 ? -17.438 -0.026 11.098 1.00 91.06 69 LEU A C 1
ATOM 564 O O . LEU A 1 69 ? -16.390 -0.651 10.945 1.00 91.06 69 LEU A O 1
ATOM 568 N N . ASN A 1 70 ? -17.494 1.304 11.138 1.00 90.94 70 ASN A N 1
ATOM 569 C CA . ASN A 1 70 ? -16.299 2.141 11.062 1.00 90.94 70 ASN A CA 1
ATOM 570 C C . ASN A 1 70 ? -15.294 1.753 12.151 1.00 90.94 70 ASN A C 1
ATOM 572 O O . ASN A 1 70 ? -15.686 1.470 13.286 1.00 90.94 70 ASN A O 1
ATOM 576 N N . LEU A 1 71 ? -14.006 1.785 11.807 1.00 92.81 71 LEU A N 1
ATOM 577 C CA . LEU A 1 71 ? -12.944 1.594 12.788 1.00 92.81 71 LEU A CA 1
ATOM 578 C C . LEU A 1 71 ? -13.001 2.687 13.858 1.00 92.81 71 LEU A C 1
ATOM 580 O O . LEU A 1 71 ? -13.142 3.876 13.562 1.00 92.81 71 LEU A O 1
ATOM 584 N N . THR A 1 72 ? -12.822 2.277 15.106 1.00 92.88 72 THR A N 1
ATOM 585 C CA . THR A 1 72 ? -12.466 3.187 16.194 1.00 92.88 72 THR A CA 1
ATOM 586 C C . THR A 1 72 ? -11.038 3.700 16.022 1.00 92.88 72 THR A C 1
ATOM 588 O O . THR A 1 72 ? -10.217 3.116 15.313 1.00 92.88 72 THR A O 1
ATOM 591 N N . ASP A 1 73 ? -10.698 4.768 16.739 1.00 92.31 73 ASP A N 1
ATOM 592 C CA . ASP A 1 73 ? -9.343 5.333 16.751 1.00 92.31 73 ASP A CA 1
ATOM 593 C C . ASP A 1 73 ? -8.265 4.308 17.127 1.00 92.31 73 ASP A C 1
ATOM 595 O O . ASP A 1 73 ? -7.174 4.306 16.559 1.00 92.31 73 ASP A O 1
ATOM 599 N N . VAL A 1 74 ? -8.580 3.410 18.062 1.00 93.31 74 VAL A N 1
ATOM 600 C CA . VAL A 1 74 ? -7.657 2.367 18.530 1.00 93.31 74 VAL A CA 1
ATOM 601 C C . VAL A 1 74 ? -7.454 1.289 17.463 1.00 93.31 74 VAL A C 1
ATOM 603 O O . VAL A 1 74 ? -6.334 0.819 17.249 1.00 93.31 74 VAL A O 1
ATOM 606 N N . GLU A 1 75 ? -8.518 0.898 16.764 1.00 93.19 75 GLU A N 1
ATOM 607 C CA . GLU A 1 75 ? -8.434 -0.086 15.681 1.00 93.19 75 GLU A CA 1
ATOM 608 C C . GLU A 1 75 ? -7.735 0.489 14.446 1.00 93.19 75 GLU A C 1
ATOM 610 O O . GLU A 1 75 ? -6.974 -0.225 13.794 1.00 93.19 75 GLU A O 1
ATOM 615 N N . LEU A 1 76 ? -7.929 1.780 14.158 1.00 93.56 76 LEU A N 1
ATOM 616 C CA . LEU A 1 76 ? -7.191 2.495 13.118 1.00 93.56 76 LEU A CA 1
ATOM 617 C C . LEU A 1 76 ? -5.687 2.500 13.419 1.00 93.56 76 LEU A C 1
ATOM 619 O O . LEU A 1 76 ? -4.882 2.170 12.553 1.00 93.56 76 LEU A O 1
ATOM 623 N N . GLU A 1 77 ? -5.297 2.821 14.653 1.00 94.12 77 GLU A N 1
ATOM 624 C CA . GLU A 1 77 ? -3.884 2.809 15.039 1.00 94.12 77 GLU A CA 1
ATOM 625 C C . GLU A 1 77 ? -3.301 1.391 14.982 1.00 94.12 77 GLU A C 1
ATOM 627 O O . GLU A 1 77 ? -2.163 1.192 14.559 1.00 94.12 77 GLU A O 1
ATOM 632 N N . THR A 1 78 ? -4.100 0.380 15.328 1.00 93.88 78 THR A N 1
ATOM 633 C CA . THR A 1 78 ? -3.713 -1.028 15.167 1.00 93.88 78 THR A CA 1
ATOM 634 C C . THR A 1 78 ? -3.523 -1.388 13.693 1.00 93.88 78 THR A C 1
ATOM 636 O O . THR A 1 78 ? -2.565 -2.076 13.356 1.00 93.88 78 THR A O 1
ATOM 639 N N . TYR A 1 79 ? -4.400 -0.916 12.803 1.00 92.75 79 TYR A N 1
ATOM 640 C CA . TYR A 1 79 ? -4.267 -1.106 11.358 1.00 92.75 79 TYR A CA 1
ATOM 641 C C . TYR A 1 79 ? -2.976 -0.475 10.823 1.00 92.75 79 TYR A C 1
ATOM 643 O O . TYR A 1 79 ? -2.254 -1.114 10.068 1.00 92.75 79 TYR A O 1
ATOM 651 N N . CYS A 1 80 ? -2.655 0.746 11.250 1.00 94.75 80 CYS A N 1
ATOM 652 C CA . CYS A 1 80 ? -1.478 1.480 10.789 1.00 94.75 80 CYS A CA 1
ATOM 653 C C . CYS A 1 80 ? -0.141 0.990 11.392 1.00 94.75 80 CYS A C 1
ATOM 655 O O . CYS A 1 80 ? 0.912 1.502 11.011 1.00 94.75 80 CYS A O 1
ATOM 657 N N . ASN A 1 81 ? -0.166 0.049 12.344 1.00 92.94 81 ASN A N 1
ATOM 658 C CA . ASN A 1 81 ? 1.021 -0.575 12.952 1.00 92.94 81 ASN A CA 1
ATOM 659 C C . ASN A 1 81 ? 1.224 -2.044 12.543 1.00 92.94 81 ASN A C 1
ATOM 661 O O . ASN A 1 81 ? 2.143 -2.692 13.047 1.00 92.94 81 ASN A O 1
ATOM 665 N N . LYS A 1 82 ? 0.348 -2.577 11.688 1.00 79.81 82 LYS A N 1
ATOM 666 C CA . LYS A 1 82 ? 0.502 -3.902 11.077 1.00 79.81 82 LYS A CA 1
ATOM 667 C C . LYS A 1 82 ? 1.399 -3.835 9.851 1.00 79.81 82 LYS A C 1
ATOM 669 O O . LYS A 1 82 ? 2.157 -4.809 9.667 1.00 79.81 82 LYS A O 1
#

Radius of gyration: 16.59 Å; Cα contacts (8 Å, |Δi|>4): 52; chains: 1; bounding box: 33×26×48 Å

Secondary structure (DSSP, 8-state):
--HHHHHTT--------SS-HHHHHHHHHHHHHH-----HHHHHHHHHHHHHHTHHHHHTT-B-TTT-SBPPHHHHHHHTT-

pLDDT: mean 93.48, std 4.95, range [61.59, 97.88]

Foldseek 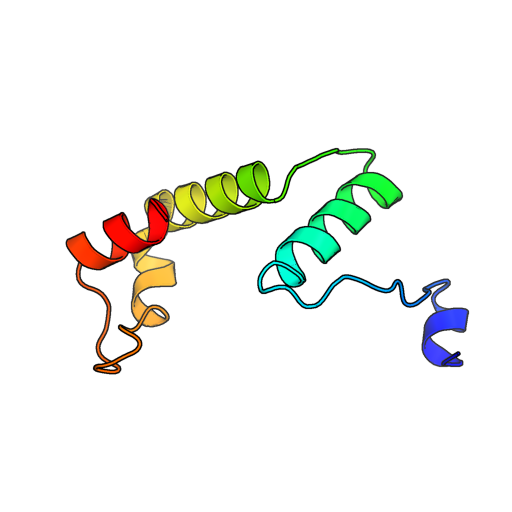3Di:
DDPVQVVVVHDDDDADPPVLRVLRVVQVCCCVPVVDHDDSVRVLLVVLVVCVVVVVVCQVVDADPVPRHGDDPVVSVVSSVD

Mean predicted aligned error: 4.3 Å

Nearest PDB structures (foldseek):
  6w9o-assembly1_A  TM=7.574E-01  e=2.897E-01  Wolbachia endosymbiont of Drosophila melanogaster

Sequence (82 aa):
MSARLRERKLKVYSIPSDGDCLYRAVSHQLETKHNRIKSVDDLRNDVAMNIRENKEEYMQFMCHPDTGLNLTDVELETYCNK

InterPro domains:
  IPR003323 OTU domain [PF02338] (16-81)
  IPR003323 OTU domain [PS50802] (10-82)
  IPR038765 Papain-like cysteine peptidase superfamily [SSF54001] (3-82)
  IPR050704 Peptidase C85-like [PTHR12419] (3-82)